Protein AF-A0A844D7W2-F1 (afdb_monomer)

Sequence (92 aa):
MKIYNVEIPPDLEIPELDAKTKAAIDAFHEENVRDQREKEERMKSLPEWQNKPVVYPYGPPRPPSINVQALRQLPPHTRAIFAYLHRDEITY

Foldseek 3Di:
DDFLNHDADPPQAQDADDPVVLVVVVVVVVVVVVVVVVVVVVLVPDDVVVVPPPDDPDDDDDRDDDDNVVLSVDDNNVNNVVCSVRVVRDDD

pLDDT: mean 85.54, std 8.1, range [62.84, 93.12]

Radius of gyration: 17.64 Å; Cα contacts (8 Å, |Δi|>4): 53; chains: 1; bounding box: 44×28×40 Å

Solvent-accessible surface area (backbone atoms only — not comparable to full-atom values): 5708 Å² total; per-residue (Å²): 88,23,44,61,86,40,76,56,60,91,85,62,75,61,53,86,72,54,70,68,61,51,53,52,51,50,54,52,48,52,50,50,53,49,53,50,50,54,49,52,56,52,54,72,73,47,60,70,86,80,65,62,72,85,77,68,92,70,69,78,80,75,80,75,73,73,62,64,72,63,50,66,73,43,56,50,70,56,37,18,52,51,50,59,76,43,48,91,50,50,45,120

Mean predicted aligned error: 7.07 Å

Structure (mmCIF, N/CA/C/O back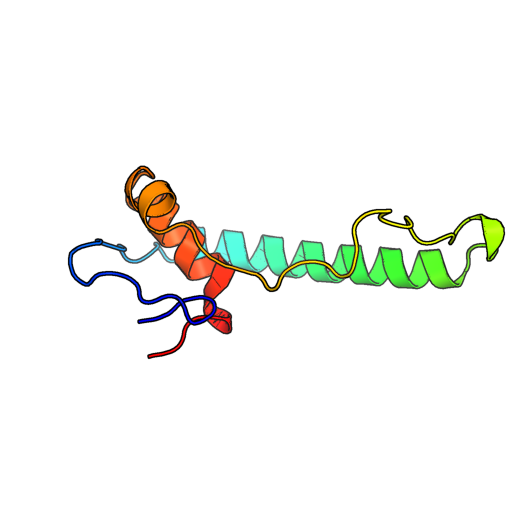bone):
data_AF-A0A844D7W2-F1
#
_entry.id   AF-A0A844D7W2-F1
#
loop_
_atom_site.group_PDB
_atom_site.id
_atom_site.type_symbol
_atom_site.label_atom_id
_atom_site.label_alt_id
_atom_site.label_comp_id
_atom_site.label_asym_id
_atom_site.label_entity_id
_atom_site.label_seq_id
_atom_site.pdbx_PDB_ins_code
_atom_site.Cartn_x
_atom_site.Cartn_y
_atom_site.Cartn_z
_atom_site.occupancy
_atom_site.B_iso_or_equiv
_atom_site.auth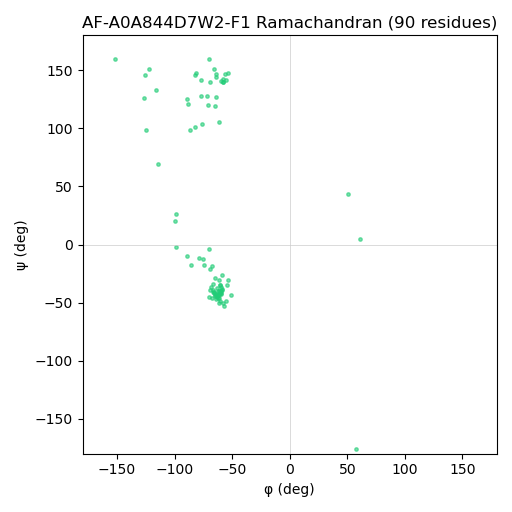_seq_id
_atom_site.auth_comp_id
_atom_site.auth_asym_id
_atom_site.auth_atom_id
_atom_site.pdbx_PDB_model_num
ATOM 1 N N . MET A 1 1 ? -12.594 10.555 0.019 1.00 85.56 1 MET A N 1
ATOM 2 C CA . MET A 1 1 ? -11.409 9.679 -0.114 1.00 85.56 1 MET A CA 1
ATOM 3 C C . MET A 1 1 ? -11.601 8.774 -1.317 1.00 85.56 1 MET A C 1
ATOM 5 O O . MET A 1 1 ? -12.623 8.098 -1.411 1.00 85.56 1 MET A O 1
ATOM 9 N N . LYS A 1 2 ? -10.635 8.765 -2.229 1.00 87.75 2 LYS A N 1
ATOM 10 C CA . LYS A 1 2 ? -10.594 7.902 -3.408 1.00 87.75 2 LYS A CA 1
ATOM 11 C C . LYS A 1 2 ? -9.276 7.145 -3.427 1.00 87.75 2 LYS A C 1
ATOM 13 O O . LYS A 1 2 ? -8.260 7.703 -3.031 1.00 87.75 2 LYS A O 1
ATOM 18 N N . ILE A 1 3 ? -9.290 5.912 -3.914 1.00 86.69 3 ILE A N 1
ATOM 19 C CA . ILE A 1 3 ? -8.077 5.125 -4.165 1.00 86.69 3 ILE A CA 1
ATOM 20 C C . ILE A 1 3 ? -8.142 4.663 -5.622 1.00 86.69 3 ILE A C 1
ATOM 22 O O . ILE A 1 3 ? -9.164 4.117 -6.038 1.00 86.69 3 ILE A O 1
ATOM 26 N N . TYR A 1 4 ? -7.107 4.935 -6.423 1.00 86.38 4 TYR A N 1
ATOM 27 C CA . TYR A 1 4 ? -7.127 4.710 -7.881 1.00 86.38 4 TYR A CA 1
ATOM 28 C C . TYR A 1 4 ? -8.359 5.318 -8.583 1.00 86.38 4 TYR A C 1
ATOM 30 O O . TYR A 1 4 ? -9.006 4.675 -9.409 1.00 86.38 4 TYR A O 1
ATOM 38 N N . ASN A 1 5 ? -8.727 6.555 -8.226 1.00 85.69 5 ASN A N 1
ATOM 39 C CA . ASN A 1 5 ? -9.933 7.258 -8.701 1.00 85.69 5 ASN A CA 1
ATOM 40 C C . ASN A 1 5 ? -11.280 6.584 -8.365 1.00 85.69 5 ASN A C 1
ATOM 42 O O . ASN A 1 5 ? -12.326 7.088 -8.774 1.00 85.69 5 ASN A O 1
ATOM 46 N N . VAL A 1 6 ? -11.284 5.490 -7.598 1.00 88.00 6 VAL A N 1
ATOM 47 C CA . VAL A 1 6 ? -12.502 4.841 -7.102 1.00 88.00 6 VAL A CA 1
ATOM 48 C C . VAL A 1 6 ? -12.888 5.468 -5.770 1.00 88.00 6 VAL A C 1
ATOM 50 O O . VAL A 1 6 ? -12.082 5.520 -4.842 1.00 88.00 6 VAL A O 1
ATOM 53 N N . GLU A 1 7 ? -14.123 5.952 -5.676 1.00 90.69 7 GLU A N 1
ATOM 54 C CA . GLU A 1 7 ? -14.657 6.551 -4.456 1.00 90.69 7 GLU A CA 1
ATOM 55 C C . GLU A 1 7 ? -14.911 5.495 -3.385 1.00 90.69 7 GLU A C 1
ATOM 57 O O . GLU A 1 7 ? -15.562 4.476 -3.630 1.00 90.69 7 GLU A O 1
ATOM 62 N N . ILE A 1 8 ? -14.365 5.739 -2.192 1.00 87.94 8 ILE A N 1
ATOM 63 C CA . ILE A 1 8 ? -14.586 4.878 -1.038 1.00 87.94 8 ILE A CA 1
ATOM 64 C C . ILE A 1 8 ? -15.842 5.367 -0.311 1.00 87.94 8 ILE A C 1
ATOM 66 O O . ILE A 1 8 ? -15.875 6.527 0.108 1.00 87.94 8 ILE A O 1
ATOM 70 N N . PRO A 1 9 ? -16.871 4.513 -0.157 1.00 89.44 9 PRO A N 1
ATOM 71 C CA . PRO A 1 9 ? -18.106 4.890 0.511 1.00 89.44 9 PRO A CA 1
ATOM 72 C C . PRO A 1 9 ? -17.854 5.357 1.952 1.00 89.44 9 PRO A C 1
ATOM 74 O O . PRO A 1 9 ? -17.059 4.729 2.655 1.00 89.44 9 PRO A O 1
ATOM 77 N N . PRO A 1 10 ? -18.542 6.410 2.427 1.00 84.62 10 PRO A N 1
ATOM 78 C CA . PRO A 1 10 ? -18.330 6.958 3.768 1.00 84.62 10 PRO A CA 1
ATOM 79 C C . PRO A 1 10 ? -18.772 6.006 4.889 1.00 84.62 10 PRO A C 1
ATOM 81 O O . PRO A 1 10 ? -18.344 6.161 6.027 1.00 84.62 10 PRO A O 1
ATOM 84 N N . ASP A 1 11 ? -19.614 5.017 4.582 1.00 88.81 11 ASP A N 1
ATOM 85 C CA . ASP A 1 11 ? -20.020 3.962 5.514 1.00 88.81 11 ASP A CA 1
ATOM 86 C C . ASP A 1 11 ? -18.958 2.858 5.676 1.00 88.81 11 ASP A C 1
ATOM 88 O O . ASP A 1 11 ? -19.062 2.021 6.576 1.00 88.81 11 ASP A O 1
ATOM 92 N N . LEU A 1 12 ? -17.932 2.830 4.817 1.00 86.50 12 LEU A N 1
ATOM 93 C CA . LEU A 1 12 ? -16.842 1.874 4.933 1.00 86.50 12 LEU A CA 1
ATOM 94 C C . LEU A 1 12 ? -15.820 2.364 5.960 1.00 86.50 12 LEU A C 1
ATOM 96 O O . LEU A 1 12 ? -14.954 3.182 5.665 1.00 86.50 12 LEU A O 1
ATOM 100 N N . GLU A 1 13 ? -15.883 1.795 7.160 1.00 86.00 13 GLU A N 1
ATOM 101 C CA . G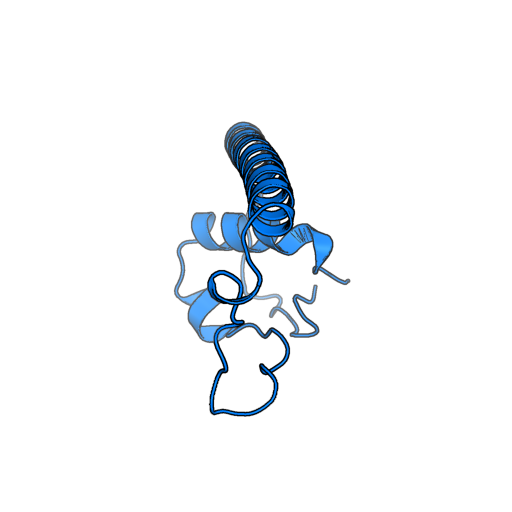LU A 1 13 ? -14.912 2.092 8.211 1.00 86.00 13 GLU A CA 1
ATOM 102 C C . GLU A 1 13 ? -13.496 1.638 7.813 1.00 86.00 13 GLU A C 1
ATOM 104 O O . GLU A 1 13 ? -13.270 0.480 7.445 1.00 86.00 13 GLU A O 1
ATOM 109 N N . ILE A 1 14 ? -12.529 2.547 7.897 1.00 85.56 14 ILE A N 1
ATOM 110 C CA . ILE A 1 14 ? -11.106 2.253 7.726 1.00 85.56 14 ILE A CA 1
ATOM 111 C C . ILE A 1 14 ? -10.418 2.771 8.989 1.00 85.56 14 ILE A C 1
ATOM 113 O O . ILE A 1 14 ? -10.223 3.981 9.112 1.00 85.56 14 ILE A O 1
ATOM 117 N N . PRO A 1 15 ? -10.122 1.890 9.960 1.00 88.19 15 PRO A N 1
ATOM 118 C CA . PRO A 1 15 ? -9.523 2.319 11.211 1.00 88.19 15 PRO A CA 1
ATOM 119 C C . PRO A 1 15 ? -8.079 2.772 10.988 1.00 88.19 15 PRO A C 1
ATOM 121 O O . PRO A 1 15 ? -7.426 2.386 10.016 1.00 88.19 15 PRO A O 1
ATOM 124 N N . GLU A 1 16 ? -7.552 3.561 11.918 1.00 87.50 16 GLU A N 1
ATOM 125 C CA . GLU A 1 16 ? -6.131 3.883 11.904 1.00 87.50 16 GLU A CA 1
ATOM 126 C C . GLU A 1 16 ? -5.286 2.649 12.241 1.00 87.50 16 GLU A C 1
ATOM 128 O O . GLU A 1 16 ? -5.605 1.860 13.131 1.00 87.50 16 GLU A O 1
ATOM 133 N N . LEU A 1 17 ? -4.170 2.502 11.530 1.00 90.44 17 LEU A N 1
ATOM 134 C CA . LEU A 1 17 ? -3.133 1.539 11.881 1.00 90.44 17 LEU A CA 1
ATOM 135 C C . LEU A 1 17 ? -2.282 2.038 13.040 1.00 90.44 17 LEU A C 1
ATOM 137 O O . LEU A 1 17 ? -1.887 3.209 13.081 1.00 90.44 17 LEU A O 1
ATOM 141 N N . ASP A 1 18 ? -1.917 1.108 13.916 1.00 92.62 18 ASP A N 1
ATOM 142 C CA . ASP A 1 18 ? -0.961 1.358 14.979 1.00 92.62 18 ASP A CA 1
ATOM 143 C C . ASP A 1 18 ? 0.439 1.657 14.417 1.00 92.62 18 ASP A C 1
ATOM 145 O O . ASP A 1 18 ? 0.834 1.191 13.343 1.00 92.62 18 ASP A O 1
ATOM 149 N N . ALA A 1 19 ? 1.210 2.447 15.165 1.00 91.94 19 ALA A N 1
ATOM 150 C CA . ALA A 1 19 ? 2.527 2.906 14.734 1.00 91.94 19 ALA A CA 1
ATOM 151 C C . ALA A 1 19 ? 3.522 1.757 14.498 1.00 91.94 19 ALA A C 1
ATOM 153 O O . ALA A 1 19 ? 4.385 1.866 13.629 1.00 91.94 19 ALA A O 1
ATOM 154 N N . LYS A 1 20 ? 3.396 0.646 15.237 1.00 92.56 20 LYS A N 1
ATOM 155 C CA . LYS A 1 20 ? 4.290 -0.507 15.093 1.00 92.56 20 LYS A CA 1
ATOM 156 C C . LYS A 1 20 ? 4.040 -1.221 13.766 1.00 92.56 20 LYS A C 1
ATOM 158 O O . LYS A 1 20 ? 4.997 -1.536 13.064 1.00 92.56 20 LYS A O 1
ATOM 163 N N . THR A 1 21 ? 2.779 -1.443 13.404 1.00 90.25 21 THR A N 1
ATOM 164 C CA . THR A 1 21 ? 2.420 -2.067 12.126 1.00 90.25 21 THR A CA 1
ATOM 165 C C . THR A 1 21 ? 2.779 -1.162 10.949 1.00 90.25 21 THR A C 1
ATOM 167 O O . THR A 1 21 ? 3.311 -1.661 9.963 1.00 90.25 21 THR A O 1
ATOM 170 N N . LYS A 1 22 ? 2.590 0.163 11.063 1.00 91.69 22 LYS A N 1
ATOM 171 C CA . LYS A 1 22 ? 3.056 1.124 10.044 1.00 91.69 22 LYS A CA 1
ATOM 172 C C . LYS A 1 22 ? 4.561 1.002 9.801 1.00 91.69 22 LYS A C 1
ATOM 174 O O . LYS A 1 22 ? 4.971 0.737 8.678 1.00 91.69 22 LYS A O 1
ATOM 179 N N . ALA A 1 23 ? 5.358 1.070 10.870 1.00 93.00 23 ALA A N 1
ATOM 180 C CA . ALA A 1 23 ? 6.811 0.949 10.779 1.00 93.00 23 ALA A CA 1
ATOM 181 C C . ALA A 1 23 ? 7.260 -0.398 10.187 1.00 93.00 23 ALA A C 1
ATOM 183 O O . ALA A 1 23 ? 8.221 -0.448 9.424 1.00 93.00 23 ALA A O 1
ATOM 184 N N . ALA A 1 24 ? 6.560 -1.493 10.505 1.00 91.69 24 ALA A N 1
ATOM 185 C CA . ALA A 1 24 ? 6.848 -2.799 9.918 1.00 91.69 24 ALA A CA 1
ATOM 186 C C . ALA A 1 24 ? 6.556 -2.839 8.407 1.00 91.69 24 ALA A C 1
ATOM 188 O O . ALA A 1 24 ? 7.339 -3.410 7.650 1.00 91.69 24 ALA A O 1
ATOM 189 N N . ILE A 1 25 ? 5.453 -2.224 7.967 1.00 91.38 25 ILE A N 1
ATOM 190 C CA . ILE A 1 25 ? 5.114 -2.111 6.543 1.00 91.38 25 ILE A CA 1
ATOM 191 C C . ILE A 1 25 ? 6.150 -1.252 5.812 1.00 91.38 25 ILE A C 1
ATOM 193 O O . ILE A 1 25 ? 6.593 -1.637 4.732 1.00 91.38 25 ILE A O 1
ATOM 197 N N . ASP A 1 26 ? 6.564 -0.130 6.400 1.00 92.50 26 ASP A N 1
ATOM 198 C CA . ASP A 1 26 ? 7.550 0.766 5.791 1.00 92.50 26 ASP A CA 1
ATOM 199 C C . ASP A 1 26 ? 8.918 0.082 5.653 1.00 92.50 26 ASP A C 1
ATOM 201 O O . ASP A 1 26 ? 9.500 0.095 4.571 1.00 92.50 26 ASP A O 1
ATOM 205 N N . ALA A 1 27 ? 9.382 -0.625 6.689 1.00 92.62 27 ALA A N 1
ATOM 206 C CA . ALA A 1 27 ? 10.624 -1.397 6.631 1.00 92.62 27 ALA A CA 1
ATOM 207 C C . ALA A 1 27 ? 10.587 -2.491 5.544 1.00 92.62 27 ALA A C 1
ATOM 209 O O . ALA A 1 27 ? 11.547 -2.664 4.795 1.00 92.62 27 ALA A O 1
ATOM 210 N N . PHE A 1 28 ? 9.462 -3.205 5.416 1.00 91.81 28 PHE A N 1
ATOM 211 C CA . PHE A 1 28 ? 9.277 -4.204 4.358 1.00 91.81 28 PHE A CA 1
ATOM 212 C C . PHE A 1 28 ? 9.220 -3.574 2.958 1.00 91.81 28 PHE A C 1
ATOM 214 O O . PHE A 1 28 ? 9.663 -4.172 1.973 1.00 91.81 28 PHE A O 1
ATOM 221 N N . HIS A 1 29 ? 8.664 -2.368 2.844 1.00 89.69 29 HIS A N 1
ATOM 222 C CA . HIS A 1 29 ? 8.639 -1.633 1.587 1.00 89.69 29 HIS A CA 1
ATOM 223 C C . HIS A 1 29 ? 10.048 -1.202 1.164 1.00 89.69 29 HIS A C 1
ATOM 225 O O . HIS A 1 29 ? 10.429 -1.429 0.018 1.00 89.69 29 HIS A O 1
ATOM 231 N N . GLU A 1 30 ? 10.841 -0.654 2.086 1.00 91.19 30 GLU A N 1
ATOM 232 C CA . GLU A 1 30 ? 12.237 -0.274 1.836 1.00 91.19 30 GLU A CA 1
ATOM 233 C C . GLU A 1 30 ? 13.094 -1.472 1.402 1.00 91.19 30 GLU A C 1
ATOM 235 O O . GLU A 1 30 ? 13.874 -1.364 0.452 1.00 91.19 30 GLU A O 1
ATOM 240 N N . GLU A 1 31 ? 12.907 -2.630 2.042 1.00 92.12 31 GLU A N 1
ATOM 241 C CA . GLU A 1 31 ? 13.566 -3.877 1.648 1.00 92.12 31 GLU A CA 1
ATOM 242 C C . GLU A 1 31 ? 13.186 -4.293 0.221 1.00 92.12 31 GLU A C 1
ATOM 244 O O . GLU A 1 31 ? 14.069 -4.517 -0.605 1.00 92.12 31 GLU A O 1
ATOM 249 N N . ASN A 1 32 ? 11.891 -4.303 -0.120 1.00 89.12 32 ASN A N 1
ATOM 250 C CA . ASN A 1 32 ? 11.454 -4.622 -1.484 1.00 89.12 32 ASN A CA 1
ATOM 251 C C . ASN A 1 32 ? 12.022 -3.657 -2.527 1.00 89.12 32 ASN A C 1
ATOM 253 O O . ASN A 1 32 ? 12.387 -4.085 -3.621 1.00 89.12 32 ASN A O 1
ATOM 257 N N . VAL A 1 33 ? 12.082 -2.359 -2.220 1.00 90.69 33 VAL A N 1
ATOM 258 C CA . VAL A 1 33 ? 12.646 -1.355 -3.133 1.00 90.69 33 VAL A CA 1
ATOM 259 C C . VAL A 1 33 ? 14.128 -1.633 -3.381 1.00 90.69 33 VAL A C 1
ATOM 261 O O . VAL A 1 33 ? 14.574 -1.591 -4.531 1.00 90.69 33 VAL A O 1
ATOM 264 N N . ARG A 1 34 ? 14.889 -1.964 -2.331 1.00 91.50 34 ARG A N 1
ATOM 265 C CA . ARG A 1 34 ? 16.298 -2.352 -2.464 1.00 91.50 34 ARG A CA 1
ATOM 266 C C . ARG A 1 34 ? 16.448 -3.615 -3.311 1.00 91.50 34 ARG A C 1
ATOM 268 O O . ARG A 1 34 ? 17.208 -3.601 -4.276 1.00 91.50 34 ARG A O 1
ATOM 275 N N . ASP A 1 35 ? 15.697 -4.665 -3.003 1.00 91.44 35 ASP A N 1
ATOM 276 C CA . ASP A 1 35 ? 15.784 -5.952 -3.696 1.00 91.44 35 ASP A CA 1
ATOM 277 C C . ASP A 1 35 ? 15.390 -5.832 -5.178 1.00 91.44 35 ASP A C 1
ATOM 279 O O . ASP A 1 35 ? 16.018 -6.437 -6.052 1.00 91.44 35 ASP A O 1
ATOM 283 N N . GLN A 1 36 ? 14.384 -5.009 -5.495 1.00 88.12 36 GLN A N 1
ATOM 284 C CA . GLN A 1 36 ? 14.016 -4.708 -6.881 1.00 88.12 36 GLN A CA 1
ATOM 285 C C . GLN A 1 36 ? 15.135 -3.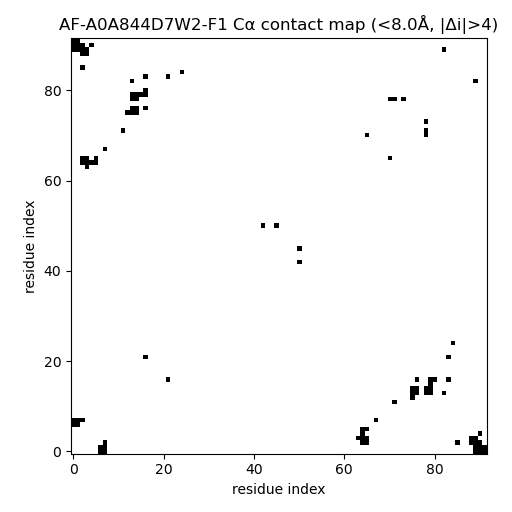974 -7.612 1.00 88.12 36 GLN A C 1
ATOM 287 O O . GLN A 1 36 ? 15.459 -4.338 -8.741 1.00 88.12 36 GLN A O 1
ATOM 292 N N . ARG A 1 37 ? 15.776 -2.993 -6.970 1.00 91.00 37 ARG A N 1
ATOM 293 C CA . ARG A 1 37 ? 16.916 -2.288 -7.560 1.00 91.00 37 ARG A CA 1
ATOM 294 C C . ARG A 1 37 ? 18.090 -3.231 -7.823 1.00 91.00 37 ARG A C 1
ATOM 296 O O . ARG A 1 37 ?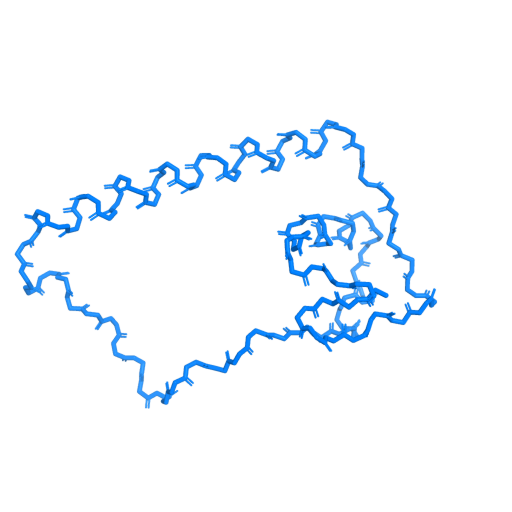 18.647 -3.211 -8.918 1.00 91.00 37 ARG A O 1
ATOM 303 N N . GLU A 1 38 ? 18.439 -4.086 -6.864 1.00 90.38 38 GLU A N 1
ATOM 304 C CA . GLU A 1 38 ? 19.495 -5.094 -7.037 1.00 90.38 38 GLU A CA 1
ATOM 305 C C . GLU A 1 38 ? 19.161 -6.069 -8.171 1.00 90.38 38 GLU A C 1
ATOM 307 O O . GLU A 1 38 ? 20.013 -6.404 -9.000 1.00 90.38 38 GLU A O 1
ATOM 312 N N . LYS A 1 39 ? 17.897 -6.495 -8.261 1.00 86.81 39 LYS A N 1
ATOM 313 C CA . LYS A 1 39 ? 17.414 -7.338 -9.353 1.00 86.81 39 LYS A CA 1
ATOM 314 C C . LYS A 1 39 ? 17.515 -6.626 -10.700 1.00 86.81 39 LYS A C 1
ATOM 316 O O . LYS A 1 39 ? 17.982 -7.238 -11.656 1.00 86.81 39 LYS A O 1
ATOM 321 N N . GLU A 1 40 ? 17.105 -5.366 -10.801 1.00 86.75 40 GLU A N 1
ATOM 322 C CA . GLU A 1 40 ? 17.226 -4.573 -12.028 1.00 86.75 40 GLU A CA 1
ATOM 323 C C . GLU A 1 40 ? 18.687 -4.396 -12.455 1.00 86.75 40 GLU A C 1
ATOM 325 O O . GLU A 1 40 ? 19.012 -4.557 -13.633 1.00 86.75 40 GLU A O 1
ATOM 330 N N . GLU A 1 41 ? 19.584 -4.107 -11.511 1.00 86.50 41 GLU A N 1
ATOM 331 C CA . GLU A 1 41 ? 21.025 -4.006 -11.759 1.00 86.50 41 GLU A CA 1
ATOM 332 C C . GLU A 1 41 ? 21.604 -5.345 -12.239 1.00 86.50 41 GLU A C 1
ATOM 334 O O . GLU A 1 41 ? 22.324 -5.387 -13.240 1.00 86.50 41 GLU A O 1
ATOM 339 N N . ARG A 1 42 ? 21.208 -6.461 -11.616 1.00 83.94 42 ARG A N 1
ATOM 340 C CA . ARG A 1 42 ? 21.582 -7.806 -12.065 1.00 83.94 42 ARG A CA 1
ATOM 341 C C . ARG A 1 42 ? 21.065 -8.098 -13.472 1.00 83.94 42 ARG A C 1
ATOM 343 O O . ARG A 1 42 ? 21.835 -8.575 -14.302 1.00 83.94 42 ARG A O 1
ATOM 350 N N . MET A 1 43 ? 19.802 -7.795 -13.765 1.00 81.25 43 MET A N 1
ATOM 351 C CA . MET A 1 43 ? 19.198 -8.012 -15.085 1.00 81.25 43 MET A CA 1
ATOM 352 C C . MET A 1 43 ? 19.950 -7.249 -16.181 1.00 81.25 43 MET A C 1
ATOM 354 O O . MET A 1 43 ? 20.193 -7.815 -17.242 1.00 81.25 43 MET A O 1
ATOM 358 N N . LYS A 1 44 ? 20.418 -6.018 -15.924 1.00 81.50 44 LYS A N 1
ATOM 359 C CA . LYS A 1 44 ? 21.235 -5.247 -16.888 1.00 81.50 44 LYS A CA 1
ATOM 360 C C . LYS A 1 44 ? 22.537 -5.950 -17.289 1.00 81.50 44 LYS A C 1
ATOM 362 O O . LYS A 1 44 ? 23.043 -5.697 -18.376 1.00 81.50 44 LYS A O 1
ATOM 367 N N . SER A 1 45 ? 23.074 -6.819 -16.430 1.00 80.44 45 SER A N 1
ATOM 368 C CA . SER A 1 45 ? 24.292 -7.597 -16.706 1.00 80.44 45 SER A CA 1
ATOM 369 C C . SER A 1 45 ? 24.043 -8.948 -17.390 1.00 80.44 45 SER A C 1
ATOM 371 O O . SER A 1 45 ? 24.998 -9.592 -17.825 1.00 80.44 45 SER A O 1
ATOM 373 N N . LEU A 1 46 ? 22.785 -9.394 -17.493 1.00 79.12 46 LEU A N 1
ATOM 374 C CA . LEU A 1 46 ? 22.445 -10.660 -18.140 1.00 79.12 46 LEU A CA 1
ATOM 375 C C . LEU A 1 46 ? 22.374 -10.500 -19.668 1.00 79.12 46 LEU A C 1
ATOM 377 O O . LEU A 1 46 ? 21.930 -9.462 -20.164 1.00 79.12 46 LEU A O 1
ATOM 381 N N . PRO A 1 47 ? 22.758 -11.534 -20.439 1.00 77.31 47 PRO A N 1
ATOM 382 C CA . PRO A 1 47 ? 22.558 -11.551 -21.881 1.00 77.31 47 PRO A CA 1
ATOM 383 C C . PRO A 1 47 ? 21.090 -11.324 -22.270 1.00 77.31 47 PRO A C 1
ATOM 385 O O . PRO A 1 47 ? 20.180 -11.878 -21.657 1.00 77.31 47 PRO A O 1
ATOM 388 N N . GLU A 1 48 ? 20.857 -10.582 -23.352 1.00 70.94 48 GLU A N 1
ATOM 389 C CA . GLU A 1 48 ? 19.527 -10.143 -23.810 1.00 70.94 48 GLU A CA 1
ATOM 390 C C . GLU A 1 48 ? 18.510 -11.289 -23.992 1.00 70.94 48 GLU A C 1
ATOM 392 O O . GLU A 1 48 ? 17.318 -11.131 -23.731 1.00 70.94 48 GLU A O 1
ATOM 397 N N . TRP A 1 49 ? 18.974 -12.492 -24.349 1.00 71.69 49 TRP A N 1
ATOM 398 C CA . TRP A 1 49 ? 18.121 -13.677 -24.488 1.00 71.69 49 TRP A CA 1
ATOM 399 C C . TRP A 1 49 ? 17.558 -14.209 -23.159 1.00 71.69 49 TRP A C 1
ATOM 401 O O . TRP A 1 49 ? 16.542 -14.904 -23.185 1.00 71.69 49 TRP A O 1
ATOM 411 N N . GLN A 1 50 ? 18.180 -13.880 -22.020 1.00 71.19 50 GLN A N 1
ATOM 412 C CA . GLN A 1 50 ? 17.671 -14.166 -20.670 1.00 71.19 50 GLN A CA 1
ATOM 413 C C . GLN A 1 50 ? 16.716 -13.078 -20.161 1.00 71.19 50 GLN A C 1
ATOM 415 O O . GLN A 1 50 ? 15.923 -13.336 -19.261 1.00 71.19 50 GLN A O 1
ATOM 420 N N . ASN A 1 51 ? 16.740 -11.895 -20.780 1.00 66.38 51 ASN A N 1
ATOM 421 C CA . ASN A 1 51 ? 15.903 -10.741 -20.446 1.00 66.38 51 ASN A CA 1
ATOM 422 C C . ASN A 1 51 ? 14.679 -10.611 -21.357 1.00 66.38 51 ASN A C 1
ATOM 424 O O . ASN A 1 51 ? 14.167 -9.509 -21.559 1.00 66.38 51 ASN A O 1
ATOM 428 N N . LYS A 1 52 ? 14.194 -11.712 -21.942 1.00 66.50 52 LYS A N 1
ATOM 429 C CA . LYS A 1 52 ? 12.991 -11.640 -22.773 1.00 66.50 52 LYS A CA 1
ATOM 430 C C . LYS A 1 52 ? 11.803 -11.236 -21.896 1.00 66.50 52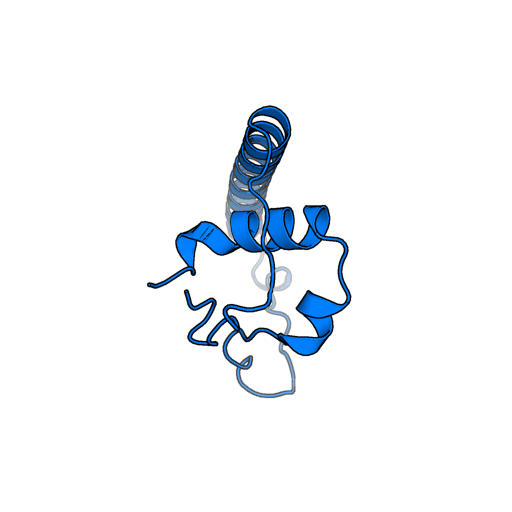 LYS A C 1
ATOM 432 O O . LYS A 1 52 ? 11.485 -11.969 -20.956 1.00 66.50 52 LYS A O 1
ATOM 437 N N . PRO A 1 53 ? 11.141 -10.099 -22.178 1.00 66.81 53 PRO A N 1
ATOM 438 C CA . PRO A 1 53 ? 9.965 -9.708 -21.425 1.00 66.81 53 PRO A CA 1
ATOM 439 C C . PRO A 1 53 ? 8.905 -10.797 -21.568 1.00 66.81 53 PRO A C 1
ATOM 441 O O . PRO A 1 53 ? 8.721 -11.368 -22.646 1.00 66.81 53 PRO A O 1
ATOM 444 N N . VAL A 1 54 ? 8.202 -11.086 -20.473 1.00 68.50 54 VAL A N 1
ATOM 445 C CA . VAL A 1 54 ? 7.004 -11.922 -20.526 1.00 68.50 54 VAL A CA 1
ATOM 446 C C . VAL A 1 54 ? 6.002 -11.191 -21.411 1.00 68.50 54 VAL A C 1
ATOM 448 O O . VAL A 1 54 ? 5.443 -10.165 -21.027 1.00 68.50 54 VAL A O 1
ATOM 451 N N . VAL A 1 55 ? 5.821 -11.689 -22.632 1.00 66.56 55 VAL A N 1
ATOM 452 C CA . VAL A 1 55 ? 4.839 -11.144 -23.563 1.00 66.56 55 VAL A CA 1
ATOM 453 C C . VAL A 1 55 ? 3.479 -11.636 -23.101 1.00 66.56 55 VAL A C 1
ATOM 455 O O . VAL A 1 55 ? 3.136 -12.802 -23.285 1.00 66.56 55 VAL A O 1
ATOM 458 N N . TYR A 1 56 ? 2.709 -10.756 -22.468 1.00 62.84 56 TYR A N 1
ATOM 459 C CA . TYR A 1 56 ? 1.316 -11.045 -22.167 1.00 62.84 56 TYR A CA 1
ATOM 460 C C . TYR A 1 56 ? 0.528 -11.018 -23.484 1.00 62.84 56 TYR A C 1
ATOM 462 O O . TYR A 1 56 ? 0.491 -9.981 -24.145 1.00 62.84 56 TYR A O 1
ATOM 470 N N . PRO A 1 57 ? -0.122 -12.124 -23.887 1.00 70.75 57 PRO A N 1
ATOM 471 C CA . PRO A 1 57 ? -0.849 -12.184 -25.157 1.00 70.75 57 PRO A CA 1
ATOM 472 C C . PRO A 1 57 ? -2.135 -11.334 -25.163 1.00 70.75 57 PRO A C 1
ATOM 474 O O . PRO A 1 57 ? -2.796 -11.223 -26.191 1.00 70.75 57 PRO A O 1
ATOM 477 N N . TYR A 1 58 ? -2.497 -10.722 -24.030 1.00 65.69 58 TYR A N 1
ATOM 478 C CA . TYR A 1 58 ? -3.770 -10.041 -23.808 1.00 65.69 58 TYR A CA 1
ATOM 479 C C . TYR A 1 58 ? -3.593 -8.532 -23.604 1.00 65.69 58 TYR A C 1
ATOM 481 O O . TYR A 1 58 ? -3.832 -8.034 -22.511 1.00 65.69 58 TYR A O 1
ATOM 489 N N . GLY A 1 59 ? -3.214 -7.807 -24.661 1.00 66.56 59 GLY A N 1
ATOM 490 C CA . GLY A 1 59 ? -3.276 -6.339 -24.708 1.00 66.56 59 GLY A CA 1
ATOM 491 C C . GLY A 1 59 ? -2.499 -5.597 -23.603 1.00 66.56 59 GLY A C 1
ATOM 492 O O . GLY A 1 59 ? -1.777 -6.202 -22.810 1.00 66.56 59 GLY A O 1
ATOM 493 N N . PRO A 1 60 ? -2.598 -4.258 -23.554 1.00 70.94 60 PRO A N 1
ATOM 494 C CA . PRO A 1 60 ? -2.028 -3.500 -22.449 1.00 70.94 60 PRO A CA 1
ATOM 495 C C . PRO A 1 60 ? -2.735 -3.875 -21.133 1.00 70.94 60 PRO A C 1
ATOM 497 O O . PRO A 1 60 ? -3.952 -4.103 -21.133 1.00 70.94 60 PRO A O 1
ATOM 500 N N . PRO A 1 61 ? -2.006 -3.925 -20.004 1.00 73.69 61 PRO A N 1
ATOM 501 C CA . PRO A 1 61 ? -2.619 -4.145 -18.703 1.00 73.69 61 PRO A CA 1
ATOM 502 C C . PRO A 1 61 ? -3.666 -3.060 -18.438 1.00 73.69 61 PRO A C 1
ATOM 504 O O . PRO A 1 61 ? -3.475 -1.888 -18.769 1.00 73.69 61 PRO A O 1
ATOM 507 N N . ARG A 1 62 ? -4.796 -3.457 -17.847 1.00 79.69 62 ARG A N 1
ATOM 508 C CA . ARG A 1 62 ? -5.819 -2.493 -17.428 1.00 79.69 62 ARG A CA 1
ATOM 509 C C . ARG A 1 62 ? -5.235 -1.595 -16.336 1.00 79.69 62 ARG A C 1
ATOM 511 O O . ARG A 1 62 ? -4.435 -2.086 -15.535 1.00 79.69 62 ARG A O 1
ATOM 518 N N . PRO A 1 63 ? -5.645 -0.317 -16.271 1.00 81.38 63 PRO A N 1
ATOM 519 C CA . PRO A 1 63 ? -5.261 0.532 -15.156 1.00 81.38 63 PRO A CA 1
ATOM 520 C C . PRO A 1 63 ? -5.690 -0.118 -13.829 1.00 81.38 63 PRO A C 1
ATOM 522 O O . PRO A 1 63 ? -6.719 -0.807 -13.792 1.00 81.38 63 PRO A O 1
ATOM 525 N N . PRO A 1 64 ? -4.912 0.078 -12.751 1.00 84.56 64 PRO A N 1
ATOM 526 C CA . PRO A 1 64 ? -5.266 -0.435 -11.438 1.00 84.56 64 PRO A CA 1
ATOM 527 C C . PRO A 1 64 ? -6.627 0.121 -11.001 1.00 84.56 64 PRO A C 1
ATOM 529 O O . PRO A 1 64 ? -6.984 1.261 -11.293 1.00 84.56 64 PRO A O 1
ATOM 532 N N . SER A 1 65 ? -7.413 -0.717 -10.331 1.00 89.25 65 SER A N 1
ATOM 533 C CA . SER A 1 65 ? -8.748 -0.383 -9.842 1.00 89.25 65 SER A CA 1
ATOM 534 C C . SER A 1 65 ? -9.056 -1.211 -8.599 1.00 89.25 65 SER A C 1
ATOM 536 O O . SER A 1 65 ? -8.438 -2.253 -8.369 1.00 89.25 65 SER A O 1
ATOM 538 N N . ILE A 1 66 ? -10.015 -0.753 -7.796 1.00 90.31 66 ILE A N 1
ATOM 539 C CA . ILE A 1 66 ? -10.394 -1.388 -6.534 1.00 90.31 66 ILE A CA 1
ATOM 540 C C . ILE A 1 66 ? -11.825 -1.886 -6.594 1.00 90.31 66 ILE A C 1
ATOM 542 O O . ILE A 1 66 ? -12.752 -1.165 -6.957 1.00 90.31 66 ILE A O 1
ATOM 546 N N . ASN A 1 67 ? -12.007 -3.126 -6.151 1.00 91.62 67 ASN A N 1
ATOM 547 C CA . ASN A 1 67 ? -13.320 -3.672 -5.869 1.00 91.62 67 ASN A CA 1
ATOM 548 C C . ASN A 1 67 ? -13.720 -3.324 -4.427 1.00 91.62 67 ASN A C 1
ATOM 550 O O . ASN A 1 67 ? -13.327 -4.001 -3.476 1.00 91.62 67 ASN A O 1
ATOM 554 N N . VAL A 1 68 ? -14.529 -2.277 -4.271 1.00 90.19 68 VAL A N 1
ATOM 555 C CA . VAL A 1 68 ? -15.019 -1.806 -2.965 1.00 90.19 68 VAL A CA 1
ATOM 556 C C . VAL A 1 68 ? -15.834 -2.880 -2.235 1.00 90.19 68 VAL A C 1
ATOM 558 O O . VAL A 1 68 ? -15.750 -2.999 -1.014 1.00 90.19 68 VAL A O 1
ATOM 561 N N . GLN A 1 69 ? -16.595 -3.703 -2.964 1.00 91.75 69 GLN A N 1
ATOM 562 C CA . GLN A 1 69 ? -17.381 -4.779 -2.360 1.00 91.75 69 GLN A CA 1
ATOM 563 C C . GLN A 1 69 ? -16.477 -5.854 -1.750 1.00 91.75 69 GLN A C 1
ATOM 565 O O . GLN A 1 69 ? -16.750 -6.318 -0.645 1.00 91.75 69 GLN A O 1
ATOM 570 N N . ALA A 1 70 ? -15.385 -6.207 -2.431 1.00 91.94 70 ALA A N 1
ATOM 571 C CA . ALA A 1 70 ? -14.381 -7.113 -1.883 1.00 91.94 70 ALA A CA 1
ATOM 572 C C . ALA A 1 70 ? -13.660 -6.484 -0.680 1.00 91.94 70 ALA A C 1
ATOM 574 O O . ALA A 1 70 ? -13.497 -7.140 0.345 1.00 91.94 70 ALA A O 1
ATOM 575 N N . LEU A 1 71 ? -13.309 -5.194 -0.757 1.00 90.75 71 LEU A N 1
ATOM 576 C CA . LEU A 1 71 ? -12.695 -4.465 0.358 1.00 90.75 71 LEU A CA 1
ATOM 577 C C . LEU A 1 71 ? -13.593 -4.468 1.608 1.00 90.75 71 LEU A C 1
ATOM 579 O O . LEU A 1 71 ? -13.097 -4.642 2.718 1.00 90.75 71 LEU A O 1
ATOM 583 N N . ARG A 1 72 ? -14.917 -4.350 1.439 1.00 91.38 72 ARG A N 1
ATOM 584 C CA . ARG A 1 72 ? -15.897 -4.409 2.539 1.00 91.38 72 ARG A CA 1
ATOM 585 C C . ARG A 1 72 ? -15.946 -5.773 3.234 1.00 91.38 72 ARG A C 1
ATOM 587 O O . ARG A 1 72 ? -16.259 -5.829 4.418 1.00 91.38 72 ARG A O 1
ATOM 594 N N . GLN A 1 73 ? -15.636 -6.858 2.528 1.00 93.12 73 GLN A N 1
ATOM 595 C CA . GLN A 1 73 ? -15.605 -8.205 3.109 1.00 93.12 73 GLN A CA 1
ATOM 596 C C . GLN A 1 73 ? -14.365 -8.450 3.981 1.00 93.12 73 GLN A C 1
ATOM 598 O O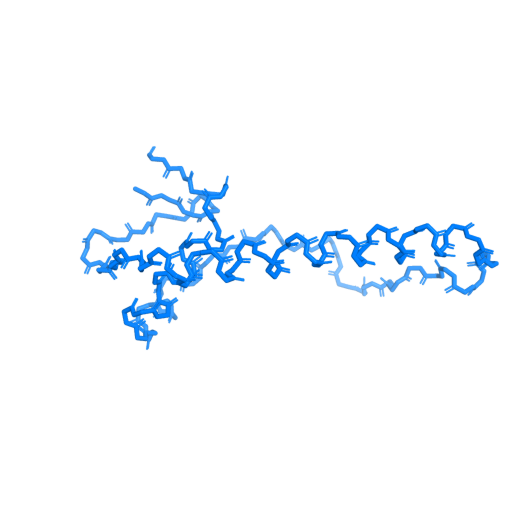 . GLN A 1 73 ? -14.319 -9.439 4.711 1.00 93.12 73 GLN A O 1
ATOM 603 N N . LEU A 1 74 ? -13.363 -7.565 3.927 1.00 91.31 74 LEU A N 1
ATOM 604 C CA . LEU A 1 74 ? -12.142 -7.707 4.708 1.00 91.31 74 LEU A CA 1
ATOM 605 C C . LEU A 1 74 ? -12.318 -7.215 6.157 1.00 91.31 74 LEU A C 1
ATOM 607 O O . LEU A 1 74 ? -13.030 -6.233 6.415 1.00 91.31 74 LEU A O 1
ATOM 611 N N . PRO A 1 75 ? -11.608 -7.835 7.121 1.00 92.88 75 PRO A N 1
ATOM 612 C CA . PRO A 1 75 ? -11.552 -7.338 8.491 1.00 92.88 75 PRO A CA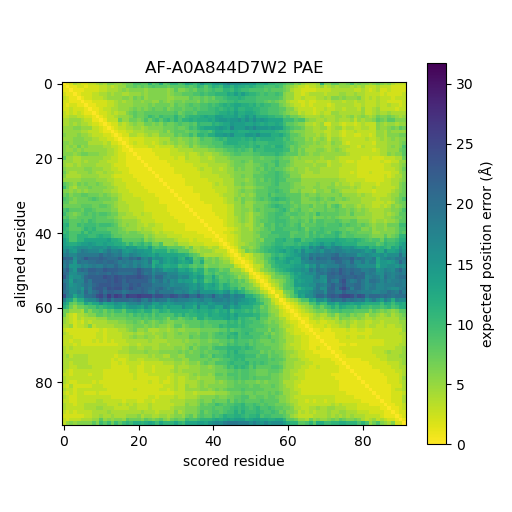 1
ATOM 613 C C . PRO A 1 75 ? -11.114 -5.863 8.546 1.00 92.88 75 PRO A C 1
ATOM 615 O O . PRO A 1 75 ? -10.291 -5.448 7.725 1.00 92.88 75 PRO A O 1
ATOM 618 N N . PRO A 1 76 ? -11.603 -5.064 9.517 1.00 91.56 76 PRO A N 1
ATOM 619 C CA . PRO A 1 76 ? -11.243 -3.647 9.641 1.00 91.56 76 PRO A CA 1
ATOM 620 C C . PRO A 1 76 ? -9.728 -3.401 9.638 1.00 91.56 76 PRO A C 1
ATOM 622 O O . PRO A 1 76 ? -9.236 -2.533 8.925 1.00 91.56 76 PRO A O 1
ATOM 625 N N . HIS A 1 77 ? -8.971 -4.225 10.366 1.00 90.62 77 HIS A N 1
ATOM 626 C CA . HIS A 1 77 ? -7.513 -4.120 10.411 1.00 90.62 77 HIS A CA 1
ATOM 627 C C . HIS A 1 77 ? -6.864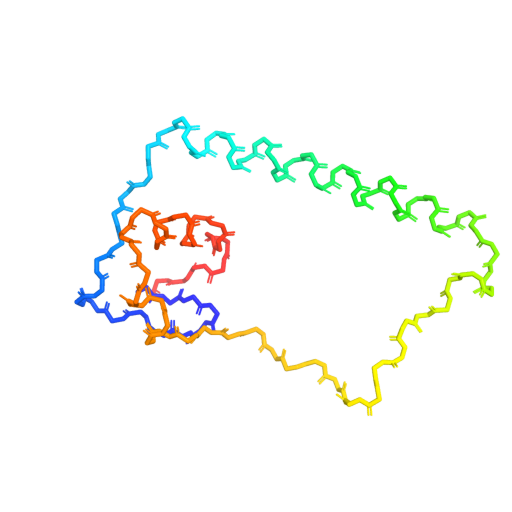 -4.352 9.035 1.00 90.62 77 HIS A C 1
ATOM 629 O O . HIS A 1 77 ? -5.963 -3.622 8.638 1.00 90.62 77 HIS A O 1
ATOM 635 N N . THR A 1 78 ? -7.367 -5.310 8.253 1.00 91.75 78 THR A N 1
ATOM 636 C CA . THR A 1 78 ? -6.884 -5.568 6.889 1.00 91.75 78 THR A CA 1
ATOM 637 C C . THR A 1 78 ? -7.234 -4.427 5.934 1.00 91.75 78 THR A C 1
ATOM 639 O O . THR A 1 78 ? -6.421 -4.083 5.082 1.00 91.75 78 THR A O 1
ATOM 642 N N . ARG A 1 79 ? -8.406 -3.795 6.091 1.00 92.06 79 ARG A N 1
ATOM 643 C CA . ARG A 1 79 ? -8.771 -2.582 5.336 1.00 92.06 79 ARG A CA 1
ATOM 644 C C . ARG A 1 79 ? -7.814 -1.428 5.624 1.00 92.06 79 ARG A C 1
ATOM 646 O O . ARG A 1 79 ? -7.420 -0.729 4.696 1.00 92.06 79 ARG A O 1
ATOM 653 N N . ALA A 1 80 ? -7.404 -1.267 6.881 1.00 91.56 80 ALA A N 1
ATOM 654 C CA . ALA A 1 80 ? -6.408 -0.273 7.264 1.00 91.56 80 ALA A CA 1
ATOM 655 C C . ALA A 1 80 ? -5.045 -0.559 6.617 1.00 91.56 80 ALA A C 1
ATOM 657 O O . ALA A 1 80 ? -4.463 0.342 6.016 1.00 91.56 80 ALA A O 1
ATOM 658 N N . ILE A 1 81 ? -4.573 -1.815 6.665 1.00 91.81 81 ILE A N 1
ATOM 659 C CA . ILE A 1 81 ? -3.341 -2.256 5.973 1.00 91.81 81 ILE A CA 1
ATOM 660 C C . ILE A 1 81 ? -3.421 -1.928 4.488 1.00 91.81 81 ILE A C 1
ATOM 662 O O . ILE A 1 81 ? -2.506 -1.314 3.948 1.00 91.81 81 ILE A O 1
ATOM 666 N N . PHE A 1 82 ? -4.533 -2.274 3.845 1.00 91.31 82 PHE A N 1
ATOM 667 C CA . PHE A 1 82 ? -4.754 -1.979 2.437 1.00 91.31 82 PHE A CA 1
ATOM 668 C C . PHE A 1 82 ? -4.671 -0.472 2.145 1.00 91.31 82 PHE A C 1
ATOM 670 O O . PHE A 1 82 ? -3.928 -0.058 1.259 1.00 91.31 82 PHE A O 1
ATOM 677 N N . ALA A 1 83 ? -5.380 0.358 2.913 1.00 90.12 83 ALA A N 1
ATOM 678 C CA . ALA A 1 83 ? -5.343 1.808 2.741 1.00 90.12 83 ALA A CA 1
ATOM 679 C C . ALA A 1 83 ? -3.927 2.379 2.937 1.00 90.12 83 ALA A C 1
ATOM 681 O O . ALA A 1 83 ? -3.497 3.226 2.161 1.00 90.12 83 ALA A O 1
ATOM 682 N N . TYR A 1 84 ? -3.173 1.883 3.920 1.00 91.38 84 TYR A N 1
ATOM 683 C CA . TYR A 1 84 ? -1.801 2.333 4.163 1.00 91.38 84 TYR A CA 1
ATOM 684 C C . TYR A 1 84 ? -0.825 1.903 3.060 1.00 91.38 84 TYR A C 1
ATOM 686 O O . TYR A 1 84 ? 0.025 2.686 2.636 1.00 91.38 84 TYR A O 1
ATOM 694 N N . LEU A 1 85 ? -0.965 0.685 2.536 1.00 89.50 85 LEU A N 1
ATOM 695 C CA . LEU A 1 85 ? -0.155 0.218 1.408 1.00 89.50 85 LEU A CA 1
ATOM 696 C C . LEU A 1 85 ? -0.363 1.082 0.160 1.00 89.50 85 LEU A C 1
ATOM 698 O O . LEU A 1 85 ? 0.593 1.339 -0.563 1.00 89.50 85 LEU A O 1
ATOM 702 N N . HIS A 1 86 ? -1.584 1.574 -0.053 1.00 89.12 86 HIS A N 1
ATOM 703 C CA . HIS A 1 86 ? -1.946 2.420 -1.190 1.00 89.12 86 HIS A CA 1
ATOM 704 C C . HIS A 1 86 ? -1.989 3.918 -0.852 1.00 89.12 86 HIS A C 1
ATOM 706 O O . HIS A 1 86 ? -2.611 4.681 -1.585 1.00 89.12 86 HIS A O 1
ATOM 712 N N . ARG A 1 87 ? -1.337 4.355 0.236 1.00 88.50 87 ARG A N 1
ATOM 713 C CA . ARG A 1 87 ? -1.388 5.741 0.744 1.00 88.50 87 ARG A CA 1
ATOM 714 C C . ARG A 1 87 ? -1.008 6.808 -0.285 1.00 88.50 87 ARG A C 1
ATOM 716 O O . ARG A 1 87 ? -1.624 7.867 -0.294 1.00 88.50 87 ARG A O 1
ATOM 723 N N . ASP A 1 88 ? -0.066 6.505 -1.173 1.00 87.62 88 ASP A N 1
ATOM 724 C CA . ASP A 1 88 ? 0.394 7.431 -2.217 1.00 87.62 88 ASP A CA 1
ATOM 725 C C . ASP A 1 88 ? -0.622 7.588 -3.364 1.00 87.62 88 ASP A C 1
ATOM 727 O O . ASP A 1 88 ? -0.583 8.555 -4.118 1.00 87.62 88 ASP A O 1
ATOM 731 N N . GLU A 1 89 ? -1.570 6.654 -3.465 1.00 87.19 89 GLU A N 1
ATOM 732 C CA . GLU A 1 89 ? -2.640 6.617 -4.469 1.00 87.19 89 GLU A CA 1
ATOM 733 C C . GLU A 1 89 ? -3.968 7.163 -3.914 1.00 87.19 89 GLU A C 1
ATOM 735 O O . GLU A 1 89 ? -4.986 7.205 -4.621 1.00 87.19 89 GLU A O 1
ATOM 740 N N . ILE A 1 90 ? -3.984 7.546 -2.630 1.00 85.38 90 ILE A N 1
ATOM 741 C CA . ILE A 1 90 ? -5.145 8.142 -1.976 1.00 85.38 90 ILE A CA 1
ATOM 742 C C . ILE A 1 90 ? -5.271 9.605 -2.400 1.00 85.38 90 ILE A C 1
ATOM 744 O O . ILE A 1 90 ? -4.358 10.409 -2.236 1.00 85.38 90 ILE A O 1
ATOM 748 N N . THR A 1 91 ? -6.458 9.973 -2.873 1.00 86.25 91 THR A N 1
ATOM 749 C CA . THR A 1 91 ? -6.840 11.363 -3.161 1.00 86.25 91 THR A CA 1
ATOM 750 C C . THR A 1 91 ? -8.083 11.756 -2.358 1.00 86.25 91 THR A C 1
ATOM 752 O O . THR A 1 91 ? -8.893 10.897 -1.986 1.00 86.25 91 THR A O 1
ATOM 755 N N . TYR A 1 92 ? -8.221 13.046 -2.035 1.00 78.00 92 TYR A N 1
ATOM 756 C CA . TYR A 1 92 ? -9.321 13.574 -1.215 1.00 78.00 92 TYR A CA 1
ATOM 757 C C . TYR A 1 92 ? -10.419 14.202 -2.062 1.00 78.00 92 TYR A C 1
ATOM 759 O O . TYR A 1 92 ? -10.087 14.995 -2.971 1.00 78.00 92 TYR A O 1
#

Organism: NCBI:txid2666082

Secondary structure (DSSP, 8-state):
-EETTEEPPTTS--PPPPHHHHHHHHHHHHHHHHHHHHHHHHHHHS-GGG------SSSSPPPP---HHHHHTS-HHHHHHHHHHTGGGEE-